Protein AF-A0A947WKL8-F1 (afdb_monomer)

Mean predicted aligned error: 9.75 Å

Nearest PDB structures (foldseek):
  8cvm-assembly1_w  TM=7.405E-01  e=1.527E-02  Cutibacterium acnes
  6nwy-assembly2_Y1  TM=6.990E-01  e=1.092E-01  Thermus thermophilus HB8
  4v8u-assembly1_B1  TM=7.084E-01  e=1.982E-01  Thermus thermophilus HB8
  8wv1-assembly1_W  TM=6.197E-01  e=7.637E-02  Thermus thermophilus HB8
  6bok-assembly1_Y  TM=5.940E-01  e=6.387E-02  Thermus thermophilus HB27

Radius of gyration: 27.78 Å; Cα contacts (8 Å, |Δi|>4): 112; chains: 1; bounding box: 67×31×77 Å

Secondary structure (DSSP, 8-state):
-----TTT---PEEEEE---B--TTTSS-SB----EEEEE---EEEEEEEETTEEEEEEEEHHHHHHHHHHHHHHHHHHHHHHHHHHHHHHHHHHHHHT--

Solvent-accessible surface area (backbone atoms only — not comparable to full-atom values): 6099 Å² total; per-residue (Å²): 135,81,65,51,16,82,85,74,65,50,44,62,40,84,43,70,53,61,66,52,48,70,34,91,93,68,79,47,57,66,32,89,62,78,72,40,84,40,79,45,68,58,68,65,42,87,43,77,50,75,54,97,90,42,76,50,80,45,38,30,30,63,70,55,48,54,53,53,56,49,53,51,52,56,47,53,54,52,52,49,54,53,50,54,52,51,52,52,57,50,51,55,55,53,57,66,56,70,77,74,120

Foldseek 3Di:
DFLAFPQPGDGWDKDFDDDWAADDPDGHIPHDGDGDIDIDRAQWDWDAQDDPNDGDIGTHGPVVVVVVVVVVVVVVVVVVVVVVVVVVVVVVVVVVVVVPD

Sequence (101 aa):
MAYRCDNCDKKTNHALQHRHKKGVAGGRWRYRAQKTPKLQKPNLHPFRGVLNGKTGKFKLCTKCLRTVKKHLKEQEEKLAKKKEAKSKEKKEKTAKTTSKK

pLDDT: mean 83.34, std 12.15, range [46.03, 94.25]

Structure (mmCIF, N/CA/C/O backbone):
data_AF-A0A947WKL8-F1
#
_entry.id   AF-A0A947WKL8-F1
#
loop_
_atom_site.group_PDB
_atom_site.id
_atom_site.type_symbol
_atom_site.label_atom_id
_atom_site.label_alt_id
_atom_site.label_comp_id
_atom_site.label_asym_id
_atom_site.label_entity_id
_atom_site.label_seq_id
_atom_site.pdbx_PDB_ins_code
_atom_site.Cartn_x
_atom_site.Cartn_y
_atom_site.Cartn_z
_atom_site.occupancy
_atom_site.B_iso_or_equiv
_atom_site.auth_seq_id
_atom_site.auth_comp_id
_atom_site.auth_asym_id
_atom_site.auth_atom_id
_atom_site.pdbx_PDB_model_num
ATOM 1 N N . MET A 1 1 ? -6.686 -16.605 -8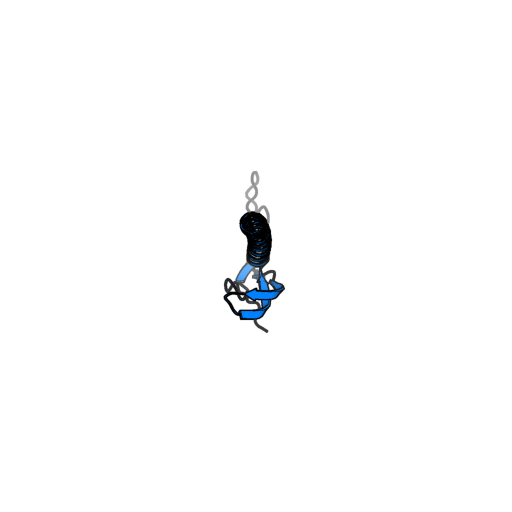.769 1.00 57.81 1 MET A N 1
ATOM 2 C CA . MET A 1 1 ? -6.807 -15.403 -7.902 1.00 57.81 1 MET A CA 1
ATOM 3 C C . MET A 1 1 ? -6.361 -14.169 -8.673 1.00 57.81 1 MET A C 1
ATOM 5 O O . MET A 1 1 ? -5.305 -14.230 -9.290 1.00 57.81 1 MET A O 1
ATOM 9 N N . ALA A 1 2 ? -7.091 -13.053 -8.603 1.00 71.19 2 ALA A N 1
ATOM 10 C CA . ALA A 1 2 ? -6.616 -11.780 -9.151 1.00 71.19 2 ALA A CA 1
ATOM 11 C C . ALA A 1 2 ? -5.556 -11.137 -8.233 1.00 71.19 2 ALA A C 1
ATOM 13 O O . ALA A 1 2 ? -5.716 -11.111 -7.012 1.00 71.19 2 ALA A O 1
ATOM 14 N N . TYR A 1 3 ? -4.489 -10.579 -8.813 1.00 86.81 3 TYR A N 1
ATOM 15 C CA . TYR A 1 3 ? -3.543 -9.707 -8.103 1.00 86.81 3 TYR A CA 1
ATOM 16 C C . TYR A 1 3 ? -4.092 -8.271 -8.069 1.00 86.81 3 TYR A C 1
ATOM 18 O O . TYR A 1 3 ? -3.570 -7.391 -8.751 1.00 86.81 3 TYR A O 1
ATOM 26 N N . ARG A 1 4 ? -5.174 -8.048 -7.310 1.00 92.12 4 ARG A N 1
ATOM 27 C CA . ARG A 1 4 ? -5.826 -6.738 -7.137 1.00 92.12 4 ARG A CA 1
ATOM 28 C C . ARG A 1 4 ? -5.848 -6.315 -5.663 1.00 92.12 4 ARG A C 1
ATOM 30 O O . ARG A 1 4 ? -5.819 -7.165 -4.779 1.00 92.12 4 ARG A O 1
ATOM 37 N N . CYS A 1 5 ? -5.878 -5.007 -5.407 1.00 92.81 5 CYS A N 1
ATOM 38 C CA . CYS A 1 5 ? -6.100 -4.432 -4.078 1.00 92.81 5 CYS A CA 1
ATOM 39 C C . CYS A 1 5 ? -7.572 -4.045 -3.889 1.00 92.81 5 CYS A C 1
ATOM 41 O O . CYS A 1 5 ? -8.018 -3.098 -4.533 1.00 92.81 5 CYS A O 1
ATOM 43 N N . ASP A 1 6 ? -8.270 -4.655 -2.932 1.00 91.69 6 ASP A N 1
ATOM 44 C CA . ASP A 1 6 ? -9.734 -4.528 -2.771 1.00 91.69 6 ASP A CA 1
ATOM 45 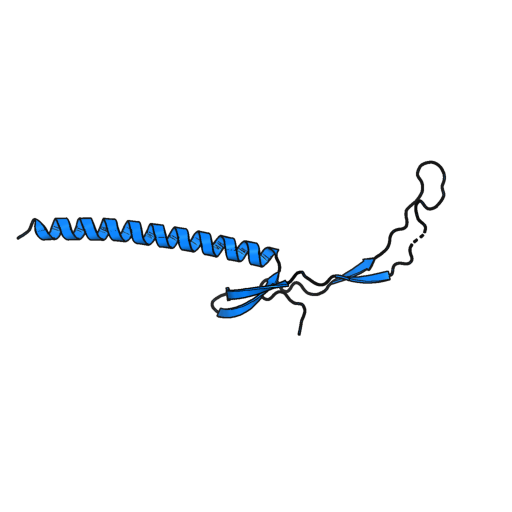C C . ASP A 1 6 ? -10.234 -3.104 -2.432 1.00 91.69 6 ASP A C 1
ATOM 47 O O . ASP A 1 6 ? -11.420 -2.820 -2.532 1.00 91.69 6 ASP A O 1
ATOM 51 N N . ASN A 1 7 ? -9.336 -2.194 -2.028 1.00 91.62 7 ASN A N 1
ATOM 52 C CA . ASN A 1 7 ? -9.649 -0.796 -1.682 1.00 91.62 7 ASN A CA 1
ATOM 53 C C . ASN A 1 7 ? -9.225 0.248 -2.741 1.00 91.62 7 ASN A C 1
ATOM 55 O O . ASN A 1 7 ? -9.513 1.429 -2.579 1.00 91.62 7 ASN A O 1
ATOM 59 N N . CYS A 1 8 ? -8.426 -0.107 -3.751 1.00 90.56 8 CYS A N 1
ATOM 60 C CA . CYS A 1 8 ? -7.943 0.889 -4.732 1.00 90.56 8 CYS A CA 1
ATOM 61 C C . CYS A 1 8 ? -7.585 0.303 -6.101 1.00 90.56 8 CYS A C 1
ATOM 63 O O . CYS A 1 8 ? -6.819 0.906 -6.851 1.00 90.56 8 CYS A O 1
ATOM 65 N N . ASP A 1 9 ? -8.055 -0.912 -6.378 1.00 90.94 9 ASP A N 1
ATOM 66 C CA . ASP A 1 9 ? -8.018 -1.619 -7.659 1.00 90.94 9 ASP A CA 1
ATOM 67 C C . ASP A 1 9 ? -6.659 -1.793 -8.350 1.00 90.94 9 ASP A C 1
ATOM 69 O O . ASP A 1 9 ? -6.593 -2.362 -9.445 1.00 90.94 9 ASP A O 1
ATOM 73 N N . LYS A 1 10 ? -5.565 -1.407 -7.675 1.00 92.06 10 LYS A N 1
ATOM 74 C CA . LYS A 1 10 ? -4.176 -1.629 -8.089 1.00 92.06 10 LYS A CA 1
ATOM 75 C C . LYS A 1 10 ? -3.979 -3.080 -8.499 1.00 92.06 10 LYS A C 1
ATOM 77 O O . LYS A 1 10 ? -4.009 -3.977 -7.655 1.00 92.06 10 LYS A O 1
ATOM 82 N N . LYS A 1 11 ? -3.773 -3.253 -9.798 1.00 92.31 11 LYS A N 1
ATOM 83 C CA . LYS A 1 11 ? -3.556 -4.512 -10.504 1.00 92.31 11 LYS A CA 1
ATOM 84 C C . LYS A 1 11 ? -2.071 -4.701 -10.821 1.00 92.31 11 LYS A C 1
ATOM 86 O O . LYS A 1 11 ? -1.254 -3.821 -10.550 1.00 92.31 11 LYS A O 1
ATOM 91 N N . THR A 1 12 ? -1.720 -5.848 -11.393 1.00 92.62 12 THR A N 1
ATOM 92 C CA . THR A 1 12 ? -0.415 -6.038 -12.039 1.00 92.62 12 THR A CA 1
ATOM 93 C C . THR A 1 12 ? -0.257 -5.048 -13.192 1.00 92.62 12 THR A C 1
ATOM 95 O O . THR A 1 12 ? -1.135 -4.960 -14.049 1.00 92.62 12 THR A O 1
ATOM 98 N N . ASN A 1 13 ? 0.873 -4.345 -13.230 1.00 91.06 13 ASN A N 1
ATOM 99 C CA . ASN A 1 13 ? 1.238 -3.461 -14.334 1.00 91.06 13 ASN A CA 1
ATOM 100 C C . ASN A 1 13 ? 2.302 -4.125 -15.219 1.00 91.06 13 ASN A C 1
ATOM 102 O O . ASN A 1 13 ? 3.147 -4.875 -14.729 1.00 91.06 13 ASN A O 1
ATOM 106 N N . HIS A 1 14 ? 2.292 -3.819 -16.514 1.00 92.81 14 HIS A N 1
ATOM 107 C CA . HIS A 1 14 ? 3.356 -4.210 -17.438 1.00 92.81 14 HIS A CA 1
ATOM 108 C C . HIS A 1 14 ? 4.356 -3.053 -17.537 1.00 92.81 14 HIS A C 1
ATOM 110 O O . HIS A 1 14 ? 3.970 -1.930 -17.851 1.00 92.81 14 HIS A O 1
ATOM 116 N N . ALA A 1 15 ? 5.631 -3.317 -17.258 1.00 91.94 15 ALA A N 1
ATOM 117 C CA . ALA A 1 15 ? 6.715 -2.345 -17.379 1.00 91.94 15 ALA A CA 1
ATOM 118 C C . ALA A 1 15 ? 7.826 -2.897 -18.279 1.00 91.94 15 ALA A C 1
ATOM 120 O O . ALA A 1 15 ? 8.051 -4.104 -18.322 1.00 91.94 15 ALA A O 1
ATOM 121 N N . LEU A 1 16 ? 8.556 -2.023 -18.973 1.00 91.62 16 LEU A N 1
ATOM 122 C CA . LEU A 1 16 ? 9.690 -2.426 -19.811 1.00 91.62 16 LEU A CA 1
ATOM 123 C C . LEU A 1 16 ? 10.995 -2.349 -19.013 1.00 91.62 16 LEU A C 1
ATOM 125 O O . LEU A 1 16 ? 11.536 -1.262 -18.791 1.00 91.62 16 LEU A O 1
ATOM 129 N N . GLN A 1 17 ? 11.529 -3.501 -18.604 1.00 89.19 17 GLN A N 1
ATOM 130 C CA . GLN A 1 17 ? 12.856 -3.571 -18.006 1.00 89.19 17 GLN A CA 1
ATOM 131 C C . GLN A 1 17 ? 13.913 -3.354 -19.096 1.00 89.19 17 GLN A C 1
ATOM 133 O O . GLN A 1 17 ? 14.064 -4.144 -20.026 1.00 89.19 17 GLN A O 1
ATOM 138 N N . HIS A 1 18 ? 14.649 -2.253 -18.973 1.00 85.94 18 HIS A N 1
ATOM 139 C CA . HIS A 1 18 ? 15.747 -1.896 -19.862 1.00 85.94 18 HIS A CA 1
ATOM 140 C C . HIS A 1 18 ? 16.723 -0.967 -19.141 1.00 85.94 18 HIS A C 1
ATOM 142 O O . HIS A 1 18 ? 16.308 -0.131 -18.338 1.00 85.94 18 HIS A O 1
ATOM 148 N N . ARG A 1 19 ? 18.017 -1.096 -19.448 1.00 80.88 19 ARG A N 1
ATOM 149 C CA . ARG A 1 19 ? 19.066 -0.128 -19.099 1.00 80.88 19 ARG A CA 1
ATOM 150 C C . ARG A 1 19 ? 20.172 -0.145 -20.153 1.00 80.88 19 ARG A C 1
ATOM 152 O O . ARG A 1 19 ? 21.147 -0.869 -20.001 1.00 80.88 19 ARG A O 1
ATOM 159 N N . HIS A 1 20 ? 20.039 0.684 -21.183 1.00 76.19 20 HIS A N 1
ATOM 160 C CA . HIS A 1 20 ? 21.169 1.221 -21.951 1.00 76.19 20 HIS A CA 1
ATOM 161 C C . HIS A 1 20 ? 21.204 2.761 -21.730 1.00 76.19 20 HIS A C 1
ATOM 163 O O . HIS A 1 20 ? 20.232 3.340 -21.246 1.00 76.19 20 HIS A O 1
ATOM 169 N N . LYS A 1 21 ? 22.347 3.409 -21.974 1.00 80.75 21 LYS A N 1
ATOM 170 C CA . LYS A 1 21 ? 22.673 4.841 -21.728 1.00 80.75 21 LYS A CA 1
ATOM 171 C C . LYS A 1 21 ? 23.738 5.271 -22.765 1.00 80.75 21 LYS A C 1
ATOM 173 O O . LYS A 1 21 ? 24.255 4.415 -23.475 1.00 80.75 21 LYS A O 1
ATOM 178 N N . LYS A 1 22 ? 24.182 6.539 -22.797 1.00 72.06 22 LYS A N 1
ATOM 179 C CA . LYS A 1 22 ? 25.363 6.990 -23.581 1.00 72.06 22 LYS A CA 1
ATOM 180 C C . LYS A 1 22 ? 26.466 7.609 -22.699 1.00 72.06 22 LYS A C 1
ATOM 182 O O . LYS A 1 22 ? 26.157 8.231 -21.680 1.00 72.06 22 LYS A O 1
ATOM 187 N N . GLY A 1 23 ? 27.723 7.263 -22.995 1.00 74.19 23 GLY A N 1
ATOM 188 C CA . GLY A 1 23 ? 28.945 7.563 -22.235 1.00 74.19 23 GLY A CA 1
ATOM 189 C C . GLY A 1 23 ? 29.288 9.048 -22.276 1.00 74.19 23 GLY A C 1
ATOM 190 O O . GLY A 1 23 ? 29.103 9.666 -23.316 1.00 74.19 23 GLY A O 1
ATOM 191 N N . VAL A 1 24 ? 29.754 9.618 -21.159 1.00 79.44 24 VAL A N 1
ATOM 192 C CA . VAL A 1 24 ? 29.886 11.084 -21.027 1.00 79.44 24 VAL A CA 1
ATOM 193 C C . VAL A 1 24 ? 31.050 11.631 -21.861 1.00 79.44 24 VAL A C 1
ATOM 195 O O . VAL A 1 24 ? 30.846 12.563 -22.623 1.00 79.44 24 VAL A O 1
ATOM 198 N N . ALA A 1 25 ? 32.234 11.017 -21.771 1.00 66.06 25 ALA A N 1
ATOM 199 C CA . ALA A 1 25 ? 33.474 11.529 -22.368 1.00 66.06 25 ALA A CA 1
ATOM 200 C C . ALA A 1 25 ? 34.030 10.649 -23.512 1.00 66.06 25 ALA A C 1
ATOM 202 O O . ALA A 1 25 ? 35.235 10.581 -23.710 1.00 66.06 25 ALA A O 1
ATOM 203 N N . GLY A 1 26 ? 33.178 9.905 -24.232 1.00 72.62 26 GLY A N 1
ATOM 204 C CA . GLY A 1 26 ? 33.675 8.946 -25.238 1.00 72.62 26 GLY A CA 1
ATOM 205 C C . GLY A 1 26 ? 32.664 8.378 -26.235 1.00 72.62 26 GLY A C 1
ATOM 206 O O . GLY A 1 26 ? 32.932 7.342 -26.837 1.00 72.62 26 GLY A O 1
ATOM 207 N N . GLY A 1 27 ? 31.480 8.985 -26.383 1.00 70.00 27 GLY A N 1
ATOM 208 C CA . GLY A 1 27 ? 30.506 8.700 -27.456 1.00 70.00 27 GLY A CA 1
ATOM 209 C C . GLY A 1 27 ? 29.819 7.319 -27.476 1.00 70.00 27 GLY A C 1
ATOM 210 O O . GLY A 1 27 ? 28.689 7.211 -27.955 1.00 70.00 27 GLY A O 1
ATOM 211 N N . ARG A 1 28 ? 30.436 6.258 -26.945 1.00 76.38 28 ARG A N 1
ATOM 212 C CA . ARG A 1 28 ? 29.896 4.888 -26.909 1.00 76.38 28 ARG A CA 1
ATOM 213 C C . ARG A 1 28 ? 28.735 4.745 -25.915 1.00 76.38 28 ARG A C 1
ATOM 215 O O . ARG A 1 28 ? 28.535 5.559 -25.015 1.00 76.38 28 ARG A O 1
ATOM 222 N N . TRP A 1 29 ? 27.940 3.691 -26.071 1.00 77.38 29 TRP A N 1
ATOM 223 C CA . TRP A 1 29 ? 26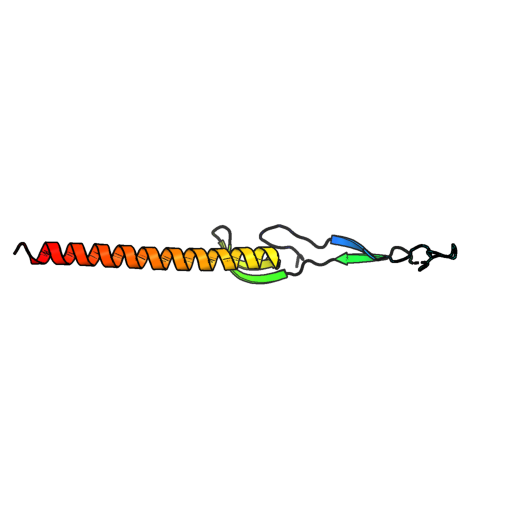.781 3.400 -25.222 1.00 77.38 29 TRP A CA 1
ATOM 224 C C . TRP A 1 29 ? 27.224 3.018 -23.784 1.00 77.38 29 TRP A C 1
ATOM 226 O O . TRP A 1 29 ? 27.800 1.955 -23.585 1.00 77.38 29 TRP A O 1
ATOM 236 N N . ARG A 1 30 ? 26.945 3.866 -22.771 1.00 70.56 30 ARG A N 1
ATOM 237 C CA . ARG A 1 30 ? 27.343 3.717 -21.333 1.00 70.56 30 ARG A CA 1
ATOM 238 C C . ARG A 1 30 ? 26.862 2.405 -20.716 1.00 70.56 30 ARG A C 1
ATOM 240 O O . ARG A 1 30 ? 27.455 1.906 -19.776 1.00 70.56 30 ARG A O 1
ATOM 247 N N . TYR A 1 31 ? 25.754 1.913 -21.245 1.00 80.38 31 TYR A N 1
ATOM 248 C CA . TYR A 1 31 ? 25.502 0.498 -21.458 1.00 80.38 31 TYR A CA 1
ATOM 249 C C . TYR A 1 31 ? 24.793 0.451 -22.822 1.00 80.38 31 TYR A C 1
ATOM 251 O O . TYR A 1 31 ? 23.999 1.350 -23.102 1.00 80.38 31 TYR A O 1
ATOM 259 N N . ARG A 1 32 ? 25.039 -0.552 -23.662 1.00 73.75 32 ARG A N 1
ATOM 260 C CA . ARG A 1 32 ? 24.113 -1.012 -24.728 1.00 73.75 32 ARG A CA 1
ATOM 261 C C . ARG A 1 32 ? 23.204 -2.186 -24.071 1.00 73.75 32 ARG A C 1
ATOM 263 O O . ARG A 1 32 ? 24.182 -2.924 -23.709 1.00 73.75 32 ARG A O 1
ATOM 270 N N . ALA A 1 33 ? 20.454 -2.469 -23.775 1.00 85.75 33 ALA A N 1
ATOM 271 C CA . ALA A 1 33 ? 19.431 -3.468 -23.336 1.00 85.75 33 ALA A CA 1
ATOM 272 C C . ALA A 1 33 ? 18.264 -3.448 -24.315 1.00 85.75 33 ALA A C 1
ATOM 274 O O . ALA A 1 33 ? 17.602 -2.417 -24.477 1.00 85.75 33 ALA A O 1
ATOM 275 N N . GLN A 1 34 ? 17.963 -4.613 -24.886 1.00 87.12 34 GLN A N 1
ATOM 276 C CA . GLN A 1 34 ? 16.654 -4.879 -25.460 1.00 87.12 34 GLN A CA 1
ATOM 277 C C . GLN A 1 34 ? 15.592 -4.701 -24.364 1.00 87.12 34 GLN A C 1
ATOM 279 O O . GLN A 1 34 ? 15.768 -5.136 -23.222 1.00 87.12 34 GLN A O 1
ATOM 284 N N . LYS A 1 35 ? 14.504 -4.001 -24.693 1.00 91.06 35 LYS A N 1
ATOM 285 C CA . LYS A 1 35 ? 13.410 -3.721 -23.757 1.00 91.06 35 LYS A CA 1
ATOM 286 C C . LYS A 1 35 ? 12.627 -5.009 -23.509 1.00 91.06 35 LYS A C 1
ATOM 288 O O . LYS A 1 35 ? 11.848 -5.422 -24.358 1.00 91.06 35 LYS A O 1
ATOM 293 N N . THR A 1 36 ? 12.837 -5.631 -22.351 1.00 93.44 36 THR A N 1
ATOM 294 C CA . THR A 1 36 ? 12.141 -6.868 -21.964 1.00 93.44 36 THR A CA 1
ATOM 295 C C . THR A 1 36 ? 10.884 -6.539 -21.151 1.00 93.44 36 THR A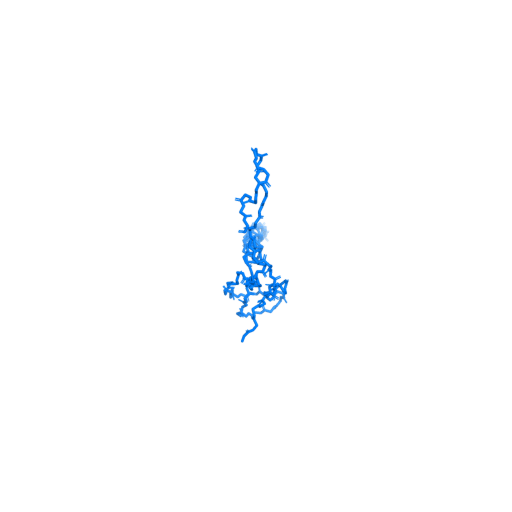 C 1
ATOM 297 O O . THR A 1 36 ? 10.942 -5.693 -20.252 1.00 93.44 36 THR A O 1
ATOM 300 N N . PRO A 1 37 ? 9.724 -7.156 -21.438 1.00 93.06 37 PRO A N 1
ATOM 301 C CA . PRO A 1 37 ? 8.518 -6.942 -20.648 1.00 93.06 37 PRO A CA 1
ATOM 302 C C . PRO A 1 37 ? 8.654 -7.597 -19.268 1.00 93.06 37 PRO A C 1
ATOM 304 O O . PRO A 1 37 ? 9.100 -8.735 -19.139 1.00 93.06 37 PRO A O 1
ATOM 307 N N . LYS A 1 38 ? 8.243 -6.881 -18.219 1.00 92.62 38 LYS A N 1
ATOM 308 C CA . LYS A 1 38 ? 8.267 -7.343 -16.830 1.00 92.62 38 LYS A CA 1
ATOM 309 C C . LYS A 1 38 ? 6.963 -7.001 -16.121 1.00 92.62 38 LYS A C 1
ATOM 311 O O . LYS A 1 38 ? 6.524 -5.852 -16.105 1.00 92.62 38 LYS A O 1
ATOM 316 N N . LEU A 1 39 ? 6.373 -8.008 -15.482 1.00 92.56 39 LEU A N 1
ATOM 317 C CA . LEU A 1 39 ? 5.170 -7.858 -14.669 1.00 92.56 39 LEU A CA 1
ATOM 318 C C . LEU A 1 39 ? 5.519 -7.264 -13.297 1.00 92.56 39 LEU A C 1
ATOM 320 O O . LEU A 1 39 ? 6.177 -7.901 -12.473 1.00 92.56 39 LEU A O 1
ATOM 324 N N . GLN A 1 40 ? 5.044 -6.051 -13.032 1.00 90.75 40 GLN A N 1
ATOM 325 C CA . GLN A 1 40 ? 5.070 -5.421 -11.716 1.00 90.75 40 GLN A CA 1
ATOM 326 C C . GLN A 1 40 ? 3.811 -5.825 -10.942 1.00 90.75 40 GLN A C 1
ATOM 328 O O . GLN A 1 40 ? 2.746 -5.225 -11.102 1.00 90.75 40 GLN A O 1
ATOM 333 N N . LYS A 1 41 ? 3.920 -6.864 -10.107 1.00 90.69 41 LYS A N 1
ATOM 334 C CA . LYS A 1 41 ? 2.835 -7.281 -9.205 1.00 90.69 41 LYS A CA 1
ATOM 335 C C . LYS A 1 41 ? 2.678 -6.264 -8.056 1.00 90.69 41 LYS A C 1
ATOM 337 O O . LYS A 1 41 ? 3.692 -5.835 -7.501 1.00 90.69 41 LYS A O 1
ATOM 342 N N . PRO A 1 42 ? 1.451 -5.884 -7.655 1.00 91.25 42 PRO A N 1
ATOM 343 C CA . PRO A 1 42 ? 1.240 -5.044 -6.480 1.00 91.25 42 PRO A CA 1
ATOM 344 C C . PRO A 1 42 ? 1.638 -5.794 -5.201 1.00 91.25 42 PRO A C 1
ATOM 346 O O . PRO A 1 42 ? 1.330 -6.975 -5.046 1.00 91.25 42 PRO A O 1
ATOM 349 N N . ASN A 1 43 ? 2.283 -5.098 -4.259 1.00 91.44 43 ASN A N 1
ATOM 350 C CA . ASN A 1 43 ? 2.590 -5.655 -2.941 1.00 91.44 43 ASN A CA 1
ATOM 351 C C . ASN A 1 43 ? 1.314 -5.674 -2.075 1.00 91.44 43 ASN A C 1
ATOM 353 O O . ASN A 1 43 ? 0.909 -4.633 -1.545 1.00 91.44 43 ASN A O 1
ATOM 357 N N . LEU A 1 44 ? 0.655 -6.836 -2.022 1.00 93.88 44 LEU A N 1
ATOM 358 C CA . LEU A 1 44 ? -0.634 -7.081 -1.373 1.00 93.88 44 LEU A CA 1
ATOM 359 C C . LEU A 1 44 ? -0.452 -7.910 -0.098 1.00 93.88 44 LEU A C 1
ATOM 361 O O . LEU A 1 44 ? 0.136 -8.988 -0.136 1.00 93.88 44 LEU A O 1
ATOM 365 N N . HIS A 1 45 ? -1.051 -7.454 0.998 1.00 93.44 45 HIS A N 1
ATOM 366 C CA . HIS A 1 45 ? -1.042 -8.135 2.290 1.00 93.44 45 HIS A CA 1
ATOM 367 C C . HIS A 1 45 ? -2.460 -8.538 2.716 1.00 93.44 45 HIS A C 1
ATOM 369 O O . HIS A 1 45 ? -3.415 -7.813 2.410 1.00 93.44 45 HIS A O 1
ATOM 375 N N . PRO A 1 46 ? -2.621 -9.658 3.443 1.00 93.06 46 PRO A N 1
ATOM 376 C CA . PRO A 1 46 ? -3.898 -10.019 4.037 1.00 93.06 46 PRO A CA 1
ATOM 377 C C . PRO A 1 46 ? -4.265 -9.041 5.161 1.00 93.06 46 PRO A C 1
ATOM 379 O O . PRO A 1 46 ? -3.461 -8.744 6.043 1.00 93.06 46 PRO A O 1
ATOM 382 N N . PHE A 1 47 ? -5.510 -8.581 5.148 1.00 92.25 47 PHE A N 1
ATOM 383 C CA . PHE A 1 47 ? -6.148 -7.808 6.205 1.00 92.25 47 PHE A CA 1
ATOM 384 C C . PHE A 1 47 ? -7.421 -8.535 6.656 1.00 92.25 47 PHE A C 1
ATOM 386 O O . PHE A 1 47 ? -8.105 -9.164 5.848 1.00 92.25 47 PHE A O 1
ATOM 393 N N . ARG A 1 48 ? -7.735 -8.473 7.952 1.00 93.06 48 ARG A N 1
ATOM 394 C CA . ARG A 1 48 ? -8.959 -9.027 8.544 1.00 93.06 48 ARG A CA 1
ATOM 395 C C . ARG A 1 48 ? -9.606 -7.922 9.370 1.00 93.06 48 ARG A C 1
ATOM 397 O O . ARG A 1 48 ? -8.916 -7.321 10.188 1.00 93.06 48 ARG A O 1
ATOM 404 N N . GLY A 1 49 ? -10.884 -7.641 9.141 1.00 89.62 49 GLY A N 1
ATOM 405 C CA . GLY A 1 49 ? -11.589 -6.545 9.809 1.00 89.62 49 GLY A CA 1
ATOM 406 C C . GLY A 1 49 ? -12.736 -5.995 8.968 1.00 89.62 49 GLY A C 1
ATOM 407 O O . GLY A 1 49 ? -13.277 -6.702 8.118 1.00 89.62 49 GLY A O 1
ATOM 408 N N . VAL A 1 50 ? -13.090 -4.731 9.206 1.00 89.19 50 VAL A N 1
ATOM 409 C CA . VAL A 1 50 ? -14.102 -3.993 8.435 1.00 89.19 50 VAL A CA 1
ATOM 410 C C . VAL A 1 50 ? -13.424 -3.167 7.341 1.00 89.19 50 VAL A C 1
ATOM 412 O O . VAL A 1 50 ? -12.450 -2.463 7.607 1.00 89.19 50 VAL A O 1
ATOM 415 N N . LEU A 1 51 ? -13.961 -3.221 6.123 1.00 85.62 51 LEU A N 1
ATOM 416 C CA . LEU A 1 51 ? -13.584 -2.367 4.999 1.00 85.62 51 LEU A CA 1
ATOM 417 C C . LEU A 1 51 ? -14.861 -1.918 4.279 1.00 85.62 51 LEU A C 1
ATOM 419 O O . LEU A 1 51 ? -15.664 -2.758 3.881 1.00 85.62 51 LEU A O 1
ATOM 423 N N . ASN A 1 52 ? -15.067 -0.608 4.121 1.00 82.88 52 ASN A N 1
ATOM 424 C CA . ASN A 1 52 ? -16.237 -0.030 3.438 1.00 82.88 52 ASN A CA 1
ATOM 425 C C . ASN A 1 52 ? -17.581 -0.625 3.924 1.00 82.88 52 ASN A C 1
ATOM 427 O O . ASN A 1 52 ? -18.423 -1.034 3.129 1.00 82.88 52 ASN A O 1
ATOM 431 N N . GLY A 1 53 ? -17.737 -0.746 5.249 1.00 84.81 53 GLY A N 1
ATOM 432 C CA . GLY A 1 53 ? -18.914 -1.330 5.910 1.00 84.81 53 GLY A CA 1
ATOM 433 C C . GLY A 1 53 ? -18.981 -2.865 5.924 1.00 84.81 53 GLY A C 1
ATOM 434 O O . GLY A 1 53 ? -19.787 -3.420 6.662 1.00 84.81 53 GLY A O 1
ATOM 435 N N . LYS A 1 54 ? -18.128 -3.570 5.169 1.00 89.25 54 LYS A N 1
ATOM 436 C CA . LYS A 1 54 ? -18.147 -5.037 5.054 1.00 89.25 54 LYS A CA 1
ATOM 437 C C . LYS A 1 54 ? -17.097 -5.676 5.963 1.00 89.25 54 LYS A C 1
ATOM 439 O O . LYS A 1 54 ? -15.920 -5.322 5.905 1.00 89.25 54 LYS A O 1
ATOM 444 N N . THR A 1 55 ? -17.503 -6.636 6.788 1.00 91.25 55 THR A N 1
ATOM 445 C CA . THR A 1 55 ? -16.602 -7.516 7.549 1.00 91.25 55 THR A CA 1
ATOM 446 C C . THR A 1 55 ? -16.014 -8.590 6.633 1.00 91.25 55 THR A C 1
ATOM 448 O O . THR A 1 55 ? -16.727 -9.175 5.820 1.00 91.25 55 THR A O 1
ATOM 451 N N . GLY A 1 56 ? -14.711 -8.875 6.732 1.00 92.00 56 GLY A N 1
ATOM 452 C CA . GLY A 1 56 ? -14.116 -9.904 5.877 1.00 92.00 56 GLY A CA 1
ATOM 453 C C . GLY A 1 56 ? -12.599 -10.074 5.940 1.00 92.00 56 GLY A C 1
ATOM 454 O O . GLY A 1 56 ? -11.901 -9.524 6.797 1.00 92.00 56 GLY A O 1
ATOM 455 N N . LYS A 1 57 ? -12.103 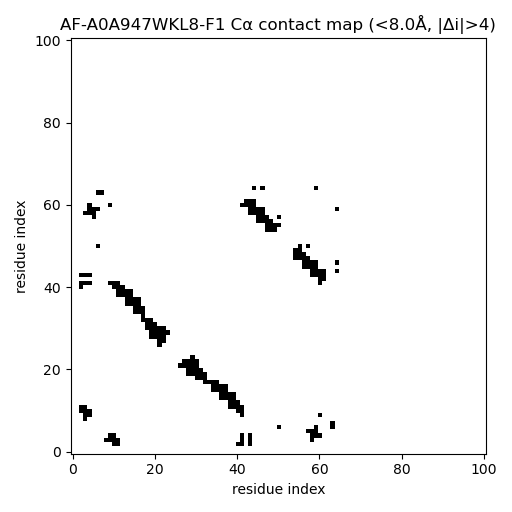-10.883 4.996 1.00 91.88 57 LYS A N 1
ATOM 456 C CA . LYS A 1 57 ? -10.683 -11.127 4.704 1.00 91.88 57 LYS A CA 1
ATOM 457 C C . LYS A 1 57 ? -10.354 -10.434 3.376 1.00 91.88 57 LYS A C 1
ATOM 459 O O . LYS A 1 57 ? -10.789 -10.904 2.330 1.00 91.88 57 LYS A O 1
ATOM 464 N N . PHE A 1 58 ? -9.590 -9.347 3.419 1.00 91.94 58 PHE A N 1
ATOM 465 C CA . PHE A 1 58 ? -9.269 -8.501 2.262 1.00 91.94 58 PHE A CA 1
ATOM 466 C C . PHE A 1 58 ? -7.780 -8.577 1.898 1.00 91.94 58 PHE A C 1
ATOM 468 O O . PHE A 1 58 ? -6.936 -8.873 2.747 1.00 91.94 58 PHE A O 1
ATOM 475 N N . LYS A 1 59 ? -7.432 -8.266 0.649 1.00 93.19 59 LYS A N 1
ATOM 476 C CA . LYS A 1 59 ? -6.059 -8.074 0.166 1.00 93.19 59 LYS A CA 1
ATOM 477 C C . LYS A 1 59 ? -5.811 -6.593 -0.092 1.00 93.19 59 LYS A C 1
ATOM 479 O O . LYS A 1 59 ? -6.273 -6.017 -1.075 1.00 93.19 59 LYS A O 1
ATOM 484 N N . LEU A 1 60 ? -5.047 -5.964 0.799 1.00 94.00 60 LEU A N 1
ATOM 485 C CA . LEU A 1 60 ? -4.744 -4.536 0.740 1.00 94.00 60 LEU A CA 1
ATOM 486 C C . LEU A 1 60 ? -3.302 -4.293 0.306 1.00 94.00 60 LEU A C 1
ATOM 488 O O . LEU A 1 60 ? -2.373 -4.926 0.806 1.00 94.00 60 LEU A O 1
ATOM 492 N N . CYS A 1 61 ? -3.091 -3.318 -0.580 1.00 94.19 61 CYS A N 1
ATOM 493 C CA . CYS A 1 61 ? -1.745 -2.826 -0.849 1.00 94.19 61 CYS A CA 1
ATOM 494 C C . CYS A 1 61 ? -1.186 -2.077 0.369 1.00 94.19 61 CYS A C 1
ATOM 496 O O . CYS A 1 61 ? -1.946 -1.490 1.144 1.00 94.19 61 CYS A O 1
ATOM 498 N N . THR A 1 62 ? 0.140 -2.023 0.501 1.00 92.88 62 THR A N 1
ATOM 499 C CA . THR A 1 62 ? 0.834 -1.348 1.619 1.00 92.88 62 THR A CA 1
ATOM 500 C C . THR A 1 62 ? 0.331 0.076 1.908 1.00 92.88 62 THR A C 1
ATOM 502 O O . THR A 1 62 ? 0.152 0.425 3.075 1.00 92.88 62 THR A O 1
ATOM 505 N N . LYS A 1 63 ? 0.024 0.886 0.876 1.00 93.62 63 LYS A N 1
ATOM 506 C CA . LYS A 1 63 ? -0.560 2.236 1.048 1.00 93.62 63 LYS A CA 1
ATOM 507 C C . LYS A 1 63 ? -1.922 2.176 1.756 1.00 93.62 63 LYS A C 1
ATOM 509 O O . LYS A 1 63 ? -2.109 2.868 2.749 1.00 93.62 63 LYS A O 1
ATOM 514 N N . CYS A 1 64 ? -2.842 1.333 1.282 1.00 93.44 64 CYS A N 1
ATOM 515 C CA . CYS A 1 64 ? -4.173 1.184 1.881 1.00 93.44 64 CYS A CA 1
ATOM 516 C C . CYS A 1 64 ? -4.101 0.586 3.287 1.00 93.44 64 CYS A C 1
ATOM 518 O O . CYS A 1 64 ? -4.768 1.086 4.184 1.00 93.44 64 CYS A O 1
ATOM 52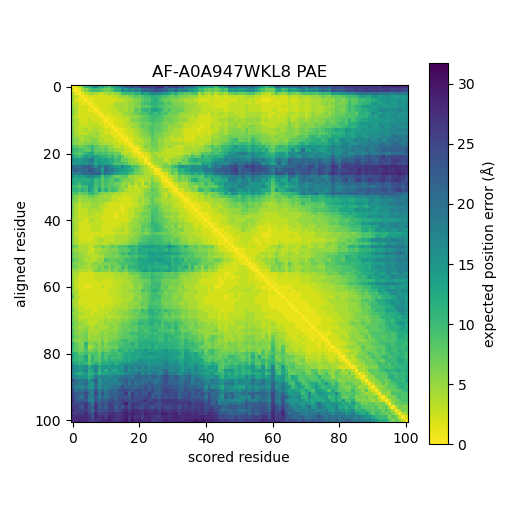0 N N . LEU A 1 65 ? -3.247 -0.419 3.510 1.00 94.12 65 LEU A N 1
ATOM 521 C CA . LEU A 1 65 ? -3.048 -1.007 4.835 1.00 94.12 65 LEU A CA 1
ATOM 522 C C . LEU A 1 65 ? -2.542 0.035 5.850 1.00 94.12 65 LEU A C 1
ATOM 524 O O . LEU A 1 65 ? -3.002 0.048 6.989 1.00 94.12 65 LEU A O 1
ATOM 528 N N . ARG A 1 66 ? -1.643 0.944 5.438 1.00 94.25 66 ARG A N 1
ATOM 529 C CA . ARG A 1 66 ? -1.169 2.059 6.280 1.00 94.25 66 ARG A CA 1
ATOM 530 C C . ARG A 1 66 ? -2.291 3.053 6.600 1.00 94.25 66 ARG A C 1
ATOM 532 O O . ARG A 1 66 ? -2.391 3.480 7.746 1.00 94.25 66 ARG A O 1
ATOM 539 N N . THR A 1 67 ? -3.135 3.394 5.625 1.00 93.38 67 THR A N 1
ATOM 540 C CA . THR A 1 67 ? -4.304 4.273 5.821 1.00 93.38 67 THR A CA 1
ATOM 541 C C . THR A 1 67 ? -5.340 3.645 6.759 1.00 93.38 67 THR A C 1
ATOM 543 O O . THR A 1 67 ? -5.732 4.276 7.734 1.00 93.38 67 THR A O 1
ATOM 546 N N . VAL A 1 68 ? -5.719 2.381 6.539 1.00 92.38 68 VAL A N 1
ATOM 547 C CA . VAL A 1 68 ? -6.680 1.662 7.397 1.00 92.38 68 VAL A CA 1
ATOM 548 C C . VAL A 1 68 ? -6.162 1.551 8.834 1.00 92.38 68 VAL A C 1
ATOM 550 O O . VAL A 1 68 ? -6.890 1.885 9.763 1.00 92.38 68 VAL A O 1
ATOM 553 N N . LYS A 1 69 ? -4.889 1.175 9.040 1.00 90.50 69 LYS A N 1
ATOM 554 C CA . LYS A 1 69 ? -4.293 1.111 10.389 1.00 90.50 69 LYS A CA 1
ATOM 555 C C . LYS A 1 69 ? -4.264 2.465 11.109 1.00 90.50 69 LYS A C 1
ATOM 557 O O . LYS A 1 69 ? -4.464 2.491 12.318 1.00 90.50 69 LYS A O 1
ATOM 562 N N . LYS A 1 70 ? -4.044 3.577 10.392 1.00 93.31 70 LYS A N 1
ATOM 563 C CA . LYS A 1 70 ? -4.158 4.927 10.972 1.00 93.31 70 LYS A CA 1
ATOM 564 C C . LYS A 1 70 ? -5.584 5.211 11.442 1.00 93.31 70 LYS A C 1
ATOM 566 O O . LYS A 1 70 ? -5.777 5.530 12.609 1.00 93.31 70 LYS A O 1
ATOM 571 N N . HIS A 1 71 ? -6.573 5.029 10.567 1.00 90.50 71 HIS A N 1
ATOM 572 C CA . HIS A 1 71 ? -7.962 5.331 10.907 1.00 90.50 71 HIS A CA 1
ATOM 573 C C . HIS A 1 71 ? -8.520 4.434 12.017 1.00 90.50 71 HIS A C 1
ATOM 575 O O . HIS A 1 71 ? -9.286 4.926 12.834 1.00 90.50 71 HIS A O 1
ATOM 581 N N . LEU A 1 72 ? -8.112 3.162 12.112 1.00 88.81 72 LEU A N 1
ATOM 582 C CA . LEU A 1 72 ? -8.473 2.309 13.253 1.00 88.81 72 LEU A CA 1
ATOM 583 C C . LEU A 1 72 ? -7.986 2.921 14.578 1.00 88.81 72 LEU A C 1
ATOM 585 O O . LEU A 1 72 ? -8.810 3.184 15.451 1.00 88.81 72 LEU A O 1
ATOM 589 N N . LYS A 1 73 ? -6.699 3.287 14.671 1.00 91.44 73 LYS A N 1
ATOM 590 C CA . LYS A 1 73 ? -6.123 3.951 15.856 1.00 91.44 73 LYS A CA 1
ATOM 591 C C . LYS A 1 73 ? -6.808 5.288 16.173 1.00 91.44 73 LYS A C 1
ATOM 593 O O . LYS A 1 73 ? -7.149 5.560 17.319 1.00 91.44 73 LYS A O 1
ATOM 598 N N . GLU A 1 74 ? -7.077 6.106 15.156 1.00 92.31 74 GLU A N 1
ATOM 599 C CA . GLU A 1 74 ? -7.813 7.371 15.308 1.00 92.31 74 GLU A CA 1
ATOM 600 C C . GLU A 1 74 ? -9.245 7.163 15.834 1.00 92.31 74 GLU A C 1
ATOM 602 O O . GLU A 1 74 ? -9.753 8.010 16.569 1.00 92.31 74 GLU A O 1
ATOM 607 N N . GLN A 1 75 ? -9.923 6.074 15.454 1.00 88.38 75 GLN A N 1
ATOM 608 C CA . GLN A 1 75 ? -11.260 5.745 15.961 1.00 88.38 75 GLN A CA 1
ATOM 609 C C . GLN A 1 75 ? -11.200 5.158 17.375 1.00 88.38 75 GLN A C 1
ATOM 611 O O . GLN A 1 75 ? -12.021 5.533 18.206 1.00 88.38 75 GLN A O 1
ATOM 616 N N . GLU A 1 76 ? -10.214 4.315 17.688 1.00 89.56 76 GLU A N 1
ATOM 617 C CA . GLU A 1 76 ? -9.954 3.805 19.043 1.00 89.56 76 GLU A CA 1
ATOM 618 C C . GLU A 1 76 ? -9.726 4.961 20.035 1.00 89.56 76 GLU A C 1
ATOM 620 O O . GLU A 1 76 ? -10.393 5.030 21.070 1.00 89.56 76 GLU A O 1
ATOM 625 N N . GLU A 1 77 ? -8.890 5.941 19.678 1.00 91.94 77 GLU A N 1
ATOM 626 C CA . GLU A 1 77 ? -8.653 7.159 20.469 1.00 91.94 77 GLU A CA 1
ATOM 627 C C . GLU A 1 77 ? -9.920 8.021 20.638 1.00 91.94 77 GLU A C 1
ATOM 629 O O . GLU A 1 77 ? -10.188 8.539 21.726 1.00 91.94 77 GLU A O 1
ATOM 634 N N . LYS A 1 78 ? -10.738 8.164 19.585 1.00 91.50 78 LYS A N 1
ATOM 635 C CA . LYS A 1 78 ? -12.030 8.878 19.652 1.00 91.50 78 LYS A CA 1
ATOM 636 C C . LYS A 1 78 ? -13.049 8.139 20.525 1.00 91.50 78 LYS A C 1
ATOM 638 O O . LYS A 1 78 ? -13.821 8.780 21.238 1.00 91.50 78 LYS A O 1
ATOM 643 N N . LEU A 1 79 ? -13.058 6.807 20.491 1.00 88.81 79 LEU A N 1
ATOM 644 C CA . LEU A 1 79 ? -13.929 5.963 21.311 1.00 88.81 79 LEU A CA 1
ATOM 645 C C . LEU A 1 79 ? -13.514 5.986 22.788 1.00 88.81 79 LEU A C 1
ATOM 647 O O . LEU A 1 79 ? -14.395 6.040 23.645 1.00 88.81 79 LEU A O 1
ATOM 651 N N . ALA A 1 80 ? -12.213 6.017 23.093 1.00 88.50 80 ALA A N 1
ATOM 652 C CA . ALA A 1 80 ? -11.703 6.214 24.452 1.00 88.50 80 ALA A CA 1
ATOM 653 C C . ALA A 1 80 ? -12.167 7.564 25.031 1.00 88.50 80 ALA A C 1
ATOM 655 O O . ALA A 1 80 ? -12.894 7.589 26.025 1.00 88.50 80 ALA A O 1
ATOM 656 N N . LYS A 1 81 ? -11.895 8.672 24.328 1.00 90.12 81 LYS A N 1
ATOM 657 C CA . LYS A 1 81 ? -12.313 10.027 24.744 1.00 90.12 81 LYS A CA 1
ATOM 658 C C . LYS A 1 81 ? -13.834 10.153 24.923 1.00 90.12 81 LYS A C 1
ATOM 660 O O . LYS A 1 81 ? -14.302 10.785 25.868 1.00 90.12 81 LYS A O 1
ATOM 665 N N . LYS A 1 82 ? -14.637 9.496 24.072 1.00 85.81 82 LYS A N 1
ATOM 666 C CA . LYS 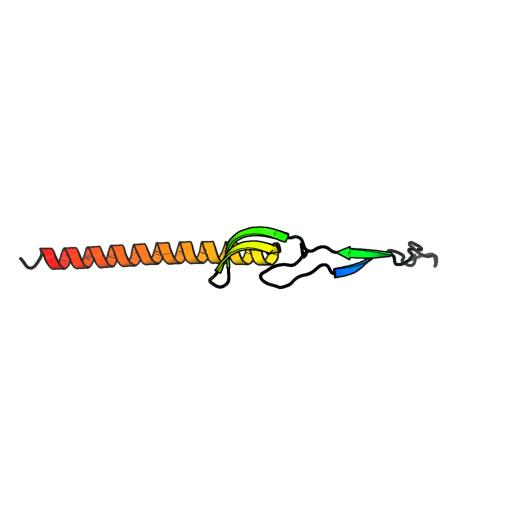A 1 82 ? -16.106 9.434 24.236 1.00 85.81 82 LYS A CA 1
ATOM 667 C C . LYS A 1 82 ? -16.555 8.635 25.468 1.00 85.81 82 LYS A C 1
ATOM 669 O O . LYS A 1 82 ? -17.581 8.982 26.051 1.00 85.81 82 LYS A O 1
ATOM 674 N N . LYS A 1 83 ? -15.823 7.593 25.885 1.00 85.31 83 LYS A N 1
ATOM 675 C CA . LYS A 1 83 ? -16.094 6.861 27.139 1.00 85.31 83 LYS A CA 1
ATOM 676 C C . LYS A 1 83 ? -15.756 7.714 28.366 1.00 85.31 83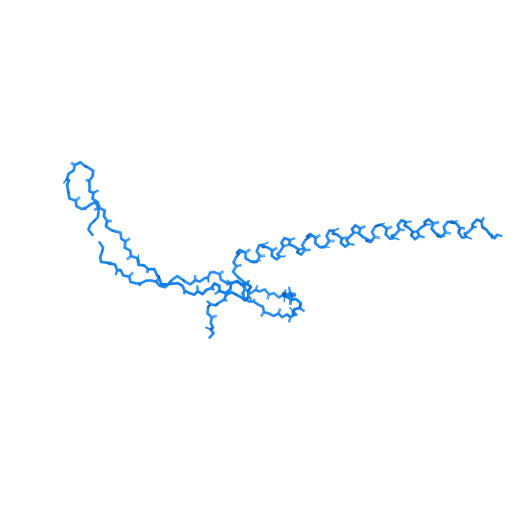 LYS A C 1
ATOM 678 O O . LYS A 1 83 ? -16.544 7.742 29.306 1.00 85.31 83 LYS A O 1
ATOM 683 N N . GLU A 1 84 ? -14.643 8.443 28.334 1.00 80.94 84 GLU A N 1
ATOM 684 C CA . GLU A 1 84 ? -14.212 9.355 29.408 1.00 80.94 84 GLU A CA 1
ATOM 685 C C . GLU A 1 84 ? -15.172 10.538 29.600 1.00 80.94 84 GLU A C 1
ATOM 687 O O . GLU A 1 84 ? -15.521 10.875 30.730 1.00 80.94 84 GLU A O 1
ATOM 692 N N . ALA A 1 85 ? -15.656 11.140 28.509 1.00 78.31 85 ALA A N 1
ATOM 693 C CA . ALA A 1 85 ? -16.681 12.181 28.578 1.00 78.31 85 ALA A CA 1
ATOM 694 C C . ALA A 1 85 ? -17.968 11.652 29.240 1.00 78.31 85 ALA A C 1
ATOM 696 O O . ALA A 1 85 ? -18.449 12.228 30.216 1.00 78.31 85 ALA A O 1
ATOM 697 N N . LYS A 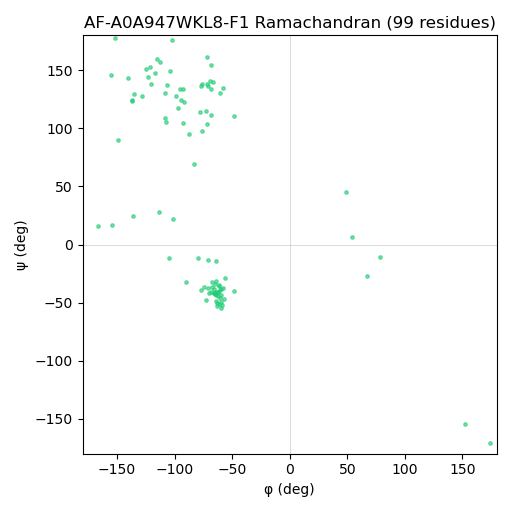1 86 ? -18.469 10.493 28.782 1.00 75.81 86 LYS A N 1
ATOM 698 C CA . LYS A 1 86 ? -19.669 9.857 29.351 1.00 75.81 86 LYS A CA 1
ATOM 699 C C . LYS A 1 86 ? -19.500 9.413 30.808 1.00 75.81 86 LYS A C 1
ATOM 701 O O . LYS A 1 86 ? -20.483 9.415 31.545 1.00 75.81 86 LYS A O 1
ATOM 706 N N . SER A 1 87 ? -18.300 9.028 31.251 1.00 73.69 87 SER A N 1
ATOM 707 C CA . SER A 1 87 ? -18.080 8.629 32.649 1.00 73.69 87 SER A CA 1
ATOM 708 C C . SER A 1 87 ? -18.071 9.830 33.601 1.00 73.69 87 SER A C 1
ATOM 710 O O . SER A 1 87 ? -18.642 9.731 34.689 1.00 73.69 87 SER A O 1
ATOM 712 N N . LYS A 1 88 ? -17.523 10.979 33.177 1.00 71.50 88 LYS A N 1
ATOM 713 C CA . LYS A 1 88 ? -17.632 12.256 33.907 1.00 71.50 88 LYS A CA 1
ATOM 714 C C . LYS A 1 88 ? -19.088 12.719 34.005 1.00 71.50 88 LYS A C 1
ATOM 716 O O . LYS A 1 88 ? -19.582 12.947 35.105 1.00 71.50 88 LYS A O 1
ATOM 721 N N . GLU A 1 89 ? -19.795 12.746 32.876 1.00 69.81 89 GLU A N 1
ATOM 722 C CA . GLU A 1 89 ? -21.207 13.148 32.802 1.00 69.81 89 GLU A CA 1
ATOM 723 C C . GLU A 1 89 ? -22.119 12.250 33.665 1.00 69.81 89 GLU A C 1
ATOM 725 O O . GLU A 1 89 ? -23.032 12.735 34.335 1.00 69.81 89 GLU A O 1
ATOM 730 N N . LYS A 1 90 ? -21.846 10.935 33.714 1.00 66.12 90 LYS A N 1
ATOM 731 C CA . LYS A 1 90 ? -22.574 10.002 34.588 1.00 66.12 90 LYS A CA 1
ATOM 732 C C . LYS A 1 90 ? -22.284 10.251 36.075 1.00 66.12 90 LYS A C 1
ATOM 734 O O . LYS A 1 90 ? -23.226 10.214 36.863 1.00 66.12 90 LYS A O 1
ATOM 739 N N . LYS A 1 91 ? -21.028 10.540 36.454 1.00 63.25 91 LYS A N 1
ATOM 740 C CA . LYS A 1 91 ? -20.646 10.861 37.846 1.00 63.25 91 LYS A CA 1
ATOM 741 C C . LYS A 1 91 ? -21.338 12.124 38.367 1.00 63.25 91 LYS A C 1
ATOM 743 O O . LYS A 1 91 ? -21.860 12.112 39.482 1.00 63.25 91 LYS A O 1
ATOM 748 N N . GLU A 1 92 ? -21.392 13.185 37.565 1.00 63.72 92 GLU A N 1
ATOM 749 C CA . GLU A 1 92 ? -22.053 14.436 37.960 1.00 63.72 92 GLU A CA 1
ATOM 750 C C . GLU A 1 92 ? -23.567 14.242 38.168 1.00 63.72 92 GLU A C 1
ATOM 752 O O . GLU A 1 92 ? -24.134 14.711 39.156 1.00 63.72 92 GLU A O 1
ATOM 757 N N . LYS A 1 93 ? -24.216 13.471 37.285 1.00 59.44 93 LYS A N 1
ATOM 758 C CA . LYS A 1 93 ? -25.645 13.137 37.399 1.00 59.44 93 LYS A CA 1
ATOM 759 C C . LYS A 1 93 ? -25.952 12.278 38.631 1.00 59.44 93 LYS A C 1
ATOM 761 O O . LYS A 1 93 ? -26.956 12.528 39.294 1.00 59.44 93 LYS A O 1
ATOM 766 N N . THR A 1 94 ? -25.083 11.330 39.001 1.00 61.22 94 THR A N 1
ATOM 767 C CA . THR A 1 94 ? -25.243 10.594 40.270 1.00 61.22 94 THR A CA 1
ATOM 768 C C . THR A 1 94 ? -25.117 11.511 41.489 1.00 61.22 94 THR A C 1
ATOM 770 O O . THR A 1 94 ? -25.979 11.448 42.360 1.00 61.22 94 THR A O 1
ATOM 773 N N . ALA A 1 95 ? -24.138 12.426 41.517 1.00 59.69 95 ALA A N 1
ATOM 774 C CA . ALA A 1 95 ? -23.941 13.345 42.644 1.00 59.69 95 ALA A CA 1
ATOM 775 C C . ALA A 1 95 ? -25.142 14.288 42.870 1.00 59.69 95 ALA A C 1
ATOM 777 O O . ALA A 1 95 ? -25.579 14.472 44.004 1.00 59.69 95 ALA A O 1
ATOM 778 N N . LYS A 1 96 ? -25.734 14.816 41.787 1.00 57.06 96 LYS A N 1
ATOM 779 C CA . LYS A 1 96 ? -26.943 15.664 41.834 1.00 57.06 96 LYS A CA 1
ATOM 780 C C . LYS A 1 96 ? -28.231 14.915 42.206 1.00 57.06 96 LYS A C 1
ATOM 782 O O . LYS A 1 96 ? -29.232 15.559 42.503 1.00 57.06 96 LYS A O 1
ATOM 787 N N . THR A 1 97 ? -28.224 13.581 42.191 1.00 56.03 97 THR A N 1
ATOM 788 C CA . THR A 1 97 ? -29.381 12.762 42.602 1.00 56.03 97 THR A CA 1
ATOM 789 C C . THR A 1 97 ? -29.333 12.434 44.098 1.00 56.03 97 THR A C 1
ATOM 791 O O . THR A 1 97 ? -30.372 12.373 44.747 1.00 56.03 97 THR A O 1
ATOM 794 N N . THR A 1 98 ? -28.135 12.280 44.672 1.00 56.06 98 THR A N 1
ATOM 795 C CA . THR A 1 98 ? -27.932 11.981 46.102 1.00 56.06 98 THR A CA 1
ATOM 796 C C . THR A 1 98 ? -28.051 13.185 47.040 1.00 56.06 98 THR A C 1
ATOM 798 O O . THR A 1 98 ? -28.125 12.979 48.240 1.00 56.06 98 THR A O 1
ATOM 801 N N . SER A 1 99 ? -28.086 14.423 46.533 1.00 54.50 99 SER A N 1
ATOM 802 C CA . SER A 1 99 ? -28.265 15.641 47.350 1.00 54.50 99 SER A CA 1
ATOM 803 C C . SER A 1 99 ? -29.695 16.205 47.307 1.00 54.50 99 SER A C 1
ATOM 805 O O . SER A 1 99 ? -29.891 17.408 47.482 1.00 54.50 99 SER A O 1
ATOM 807 N N . LYS A 1 100 ? -30.686 15.375 46.956 1.00 52.34 100 LYS A N 1
ATOM 808 C CA . LYS A 1 100 ? -32.094 15.779 46.774 1.00 52.34 100 LYS A CA 1
ATOM 809 C C . LYS A 1 100 ? -33.086 14.788 47.407 1.00 52.34 100 LYS A C 1
ATOM 811 O O . LYS A 1 100 ? -34.226 14.675 46.959 1.00 52.34 100 LYS A O 1
ATOM 816 N N . LYS A 1 101 ? -32.612 14.056 48.413 1.00 46.03 101 LYS A N 1
ATOM 817 C CA . LYS A 1 101 ? -33.333 13.127 49.284 1.00 46.03 101 LYS A CA 1
ATOM 818 C C . LYS A 1 101 ? -32.674 13.182 50.663 1.00 46.03 101 LYS A C 1
ATOM 820 O O . LYS A 1 101 ? -33.411 12.962 51.641 1.00 46.03 101 LYS A O 1
#